Protein AF-A0A955P7H7-F1 (afdb_monomer)

Structure (mmCIF, N/CA/C/O backbone):
data_AF-A0A955P7H7-F1
#
_entry.id   AF-A0A955P7H7-F1
#
loop_
_atom_site.group_PDB
_atom_site.id
_atom_site.type_symbol
_atom_site.label_atom_id
_atom_site.label_alt_id
_atom_site.label_comp_id
_atom_site.label_asym_id
_atom_site.label_entity_id
_atom_site.label_seq_id
_atom_site.pdbx_PDB_ins_code
_atom_site.Cartn_x
_atom_site.Cartn_y
_atom_site.Cartn_z
_atom_site.occupancy
_atom_site.B_iso_or_equiv
_atom_site.auth_seq_id
_atom_site.auth_comp_id
_atom_site.auth_asym_id
_atom_site.auth_atom_id
_atom_site.pdbx_PDB_model_num
ATOM 1 N N . MET A 1 1 ? 0.151 53.278 -63.347 1.00 41.44 1 MET A N 1
ATOM 2 C CA . MET A 1 1 ? 0.622 53.686 -62.009 1.00 41.44 1 MET A CA 1
ATOM 3 C C . MET A 1 1 ? 0.522 52.463 -61.115 1.00 41.44 1 MET A C 1
ATOM 5 O O . MET A 1 1 ? -0.540 51.864 -61.045 1.00 41.44 1 MET A O 1
ATOM 9 N N . VAL A 1 2 ? 1.672 52.019 -60.614 1.00 43.31 2 VAL A N 1
ATOM 10 C CA . VAL A 1 2 ? 1.883 50.823 -59.779 1.00 43.31 2 VAL A CA 1
ATOM 11 C C . VAL A 1 2 ? 1.225 51.007 -58.407 1.00 43.31 2 VAL A C 1
ATOM 13 O O . VAL A 1 2 ? 1.081 52.153 -58.003 1.00 43.31 2 VAL A O 1
ATOM 16 N N . ILE A 1 3 ? 0.850 49.897 -57.753 1.00 36.62 3 ILE A N 1
ATOM 17 C CA . ILE A 1 3 ? 0.869 49.525 -56.308 1.00 36.62 3 ILE A CA 1
ATOM 18 C C . ILE A 1 3 ? -0.209 48.416 -56.199 1.00 36.62 3 ILE A C 1
ATOM 20 O O . ILE A 1 3 ? -1.346 48.654 -56.573 1.00 36.62 3 ILE A O 1
ATOM 24 N N . GLY A 1 4 ? 0.001 47.159 -55.812 1.00 41.66 4 GLY A N 1
ATOM 25 C CA . GLY A 1 4 ? 0.978 46.533 -54.930 1.00 41.66 4 GLY A CA 1
ATOM 26 C C . GLY A 1 4 ? 0.179 45.671 -53.942 1.00 41.66 4 GLY A C 1
ATOM 27 O O . GLY A 1 4 ? -0.324 46.194 -52.955 1.00 41.66 4 GLY A O 1
ATOM 28 N N . SER A 1 5 ? 0.018 44.369 -54.203 1.00 43.88 5 SER A N 1
ATOM 29 C CA . SER A 1 5 ? -0.556 43.426 -53.231 1.00 43.88 5 SER A CA 1
ATOM 30 C C . SER A 1 5 ? 0.435 42.299 -52.975 1.00 43.88 5 SER A C 1
ATOM 32 O O . SER A 1 5 ? 0.747 41.501 -53.857 1.00 43.88 5 SER A O 1
ATOM 34 N N . LEU A 1 6 ? 0.963 42.299 -51.752 1.00 43.84 6 LEU A N 1
ATOM 35 C CA . LEU A 1 6 ? 1.843 41.287 -51.183 1.00 43.84 6 LEU A CA 1
ATOM 36 C C . LEU A 1 6 ? 1.108 39.937 -51.133 1.00 43.84 6 LEU A C 1
ATOM 38 O O . LEU A 1 6 ? 0.168 39.769 -50.359 1.00 43.84 6 LEU A O 1
ATOM 42 N N . ALA A 1 7 ? 1.562 38.961 -51.914 1.00 41.00 7 ALA A N 1
ATOM 43 C CA . ALA A 1 7 ? 1.211 37.563 -51.701 1.00 41.00 7 ALA A CA 1
ATOM 44 C C . ALA A 1 7 ? 2.199 36.965 -50.687 1.00 41.00 7 ALA A C 1
ATOM 46 O O . ALA A 1 7 ? 3.335 36.635 -51.029 1.00 41.00 7 ALA A O 1
ATOM 47 N N . ILE A 1 8 ? 1.780 36.844 -49.426 1.00 44.44 8 ILE A N 1
ATOM 48 C CA . ILE A 1 8 ? 2.510 36.074 -48.413 1.00 44.44 8 ILE A CA 1
ATOM 49 C C . ILE A 1 8 ? 2.293 34.590 -48.730 1.00 44.44 8 ILE A C 1
ATOM 51 O O . ILE A 1 8 ? 1.205 34.046 -48.545 1.00 44.44 8 ILE A O 1
ATOM 55 N N . ARG A 1 9 ? 3.333 33.937 -49.252 1.00 39.28 9 ARG A N 1
ATOM 56 C CA . ARG A 1 9 ? 3.387 32.483 -49.444 1.00 39.28 9 ARG A CA 1
ATOM 57 C C . ARG A 1 9 ? 3.561 31.811 -48.079 1.00 39.28 9 ARG A C 1
ATOM 59 O O . ARG A 1 9 ? 4.635 31.888 -47.492 1.00 39.28 9 ARG A O 1
ATOM 66 N N . TRP A 1 10 ? 2.528 31.128 -47.595 1.00 38.22 10 TRP A N 1
ATOM 67 C CA . TRP A 1 10 ? 2.652 30.188 -46.480 1.00 38.22 10 TRP A CA 1
ATOM 68 C C . TRP A 1 10 ? 3.228 28.866 -47.001 1.00 38.22 10 TRP A C 1
ATOM 70 O O . TRP A 1 10 ? 2.708 28.287 -47.953 1.00 38.22 10 TRP A O 1
ATOM 80 N N . SER A 1 11 ? 4.335 28.417 -46.407 1.00 46.19 11 SER A N 1
ATOM 81 C CA . SER A 1 11 ? 4.955 27.117 -46.688 1.00 46.19 11 SER A CA 1
ATOM 82 C C . SER A 1 11 ? 4.268 26.033 -45.843 1.00 46.19 11 SER A C 1
ATOM 84 O O . SER A 1 11 ? 4.245 26.185 -44.621 1.00 46.19 11 SER A O 1
ATOM 86 N N . PRO A 1 12 ? 3.712 24.951 -46.422 1.00 47.62 12 PRO A N 1
ATOM 87 C CA . PRO A 1 12 ? 3.010 23.929 -45.658 1.00 47.62 12 PRO A CA 1
ATOM 88 C C . PRO A 1 12 ? 3.924 22.725 -45.417 1.00 47.62 12 PRO A C 1
ATOM 90 O O . PRO A 1 12 ? 3.695 21.665 -45.979 1.00 47.62 12 PRO A O 1
ATOM 93 N N . TRP A 1 13 ? 4.974 22.870 -44.607 1.00 38.91 13 TRP A N 1
ATOM 94 C CA . TRP A 1 13 ? 5.800 21.720 -44.218 1.00 38.91 13 TRP A CA 1
ATOM 95 C C . TRP A 1 13 ? 6.272 21.851 -42.770 1.00 38.91 13 TRP A C 1
ATOM 97 O O . TRP A 1 13 ? 7.430 22.148 -42.497 1.00 38.91 13 TRP A O 1
ATOM 107 N N . ILE A 1 14 ? 5.354 21.628 -41.828 1.00 49.16 14 ILE A N 1
ATOM 108 C CA . ILE A 1 14 ? 5.724 21.177 -40.484 1.00 49.16 14 ILE A CA 1
ATOM 109 C C . ILE A 1 14 ? 5.609 19.657 -40.525 1.00 49.16 14 ILE A C 1
ATOM 111 O O . ILE A 1 14 ? 4.524 19.094 -40.386 1.00 49.16 14 ILE A O 1
ATOM 115 N N . SER A 1 15 ? 6.729 18.991 -40.789 1.00 46.69 15 SER A N 1
ATOM 116 C CA . SER A 1 15 ? 6.826 17.544 -40.642 1.00 46.69 15 SER A CA 1
ATOM 117 C C . SER A 1 15 ? 6.737 17.210 -39.155 1.00 46.69 15 SER A C 1
ATOM 119 O O . SER A 1 15 ? 7.687 17.433 -38.407 1.00 46.69 15 SER A O 1
ATOM 121 N N . PHE A 1 16 ? 5.593 16.687 -38.714 1.00 46.59 16 PHE A N 1
ATOM 122 C CA . PHE A 1 16 ? 5.493 16.003 -37.429 1.00 46.59 16 PHE A CA 1
ATOM 123 C C . 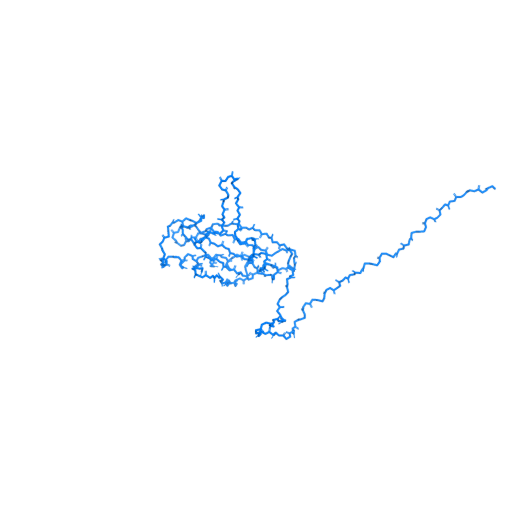PHE A 1 16 ? 6.310 14.714 -37.526 1.00 46.59 16 PHE A C 1
ATOM 125 O O . PHE A 1 16 ? 5.886 13.739 -38.147 1.00 46.59 16 PHE A O 1
ATOM 132 N N . LEU A 1 17 ? 7.504 14.712 -36.933 1.00 45.22 17 LEU A N 1
ATOM 133 C CA . LEU A 1 17 ? 8.241 13.480 -36.696 1.00 45.22 17 LEU A CA 1
ATOM 134 C C . LEU A 1 17 ? 7.513 12.739 -35.564 1.00 45.22 17 LEU A C 1
ATOM 136 O O . LEU A 1 17 ? 7.753 12.985 -34.383 1.00 45.22 17 LEU A O 1
ATOM 140 N N . LEU A 1 18 ? 6.561 11.876 -35.920 1.00 44.75 18 LEU A N 1
ATOM 141 C CA . LEU A 1 18 ? 6.019 10.887 -34.994 1.00 44.75 18 LEU A CA 1
ATOM 142 C C . LEU A 1 18 ? 7.161 9.930 -34.656 1.00 44.75 18 LEU A C 1
ATOM 144 O O . LEU A 1 18 ? 7.502 9.046 -35.440 1.00 44.75 18 LEU A O 1
ATOM 148 N N . LEU A 1 19 ? 7.784 10.148 -33.499 1.00 43.53 19 LEU A N 1
ATOM 149 C CA . LEU A 1 19 ? 8.695 9.187 -32.903 1.00 43.53 19 LEU A CA 1
ATOM 150 C C . LEU A 1 19 ? 7.845 7.974 -32.504 1.00 43.53 19 LEU A C 1
ATOM 152 O O . LEU A 1 19 ? 7.261 7.933 -31.422 1.00 43.53 19 LEU A O 1
ATOM 156 N N . ILE A 1 20 ? 7.697 7.019 -33.422 1.00 51.84 20 ILE A N 1
ATOM 157 C CA . ILE A 1 20 ? 7.087 5.727 -33.125 1.00 51.84 20 ILE A CA 1
ATOM 158 C C . ILE A 1 20 ? 8.086 5.010 -32.222 1.00 51.84 20 ILE A C 1
ATOM 160 O O . ILE A 1 20 ? 9.038 4.391 -32.696 1.00 51.84 20 ILE A O 1
ATOM 164 N N . LEU A 1 21 ? 7.914 5.155 -30.908 1.00 45.44 21 LEU A N 1
ATOM 165 C CA . LEU A 1 21 ? 8.597 4.288 -29.961 1.00 45.44 21 LEU A CA 1
ATOM 166 C C . LEU A 1 21 ? 8.108 2.861 -30.244 1.00 45.44 21 LEU A C 1
ATOM 168 O O . LEU A 1 21 ? 6.892 2.644 -30.271 1.00 45.44 21 LEU A O 1
ATOM 172 N N . PRO A 1 22 ? 9.009 1.902 -30.515 1.00 45.28 22 PRO A N 1
ATOM 173 C CA . PRO A 1 22 ? 8.601 0.531 -30.752 1.00 45.28 22 PRO A CA 1
ATOM 174 C C . PRO A 1 22 ? 7.871 0.025 -29.508 1.00 45.28 22 PRO A C 1
ATOM 176 O O . PRO A 1 22 ? 8.402 0.082 -28.398 1.00 45.28 22 PRO A O 1
ATOM 179 N N . LEU A 1 23 ? 6.635 -0.441 -29.694 1.00 49.06 23 LEU A N 1
ATOM 180 C CA . LEU A 1 23 ? 5.932 -1.180 -28.654 1.00 49.06 23 LEU A CA 1
ATOM 181 C C . LEU A 1 23 ? 6.774 -2.421 -28.318 1.00 49.06 23 LEU A C 1
ATOM 183 O O . LEU A 1 23 ? 7.278 -3.056 -29.250 1.00 49.06 23 LEU A O 1
ATOM 187 N N . PRO A 1 24 ? 6.950 -2.774 -27.032 1.00 51.91 24 PRO A N 1
ATOM 188 C CA . PRO A 1 24 ? 7.680 -3.978 -26.665 1.00 51.91 24 PRO A CA 1
ATOM 189 C C . PRO A 1 24 ? 7.023 -5.177 -27.353 1.00 51.91 24 PRO A C 1
ATOM 191 O O . PRO A 1 24 ? 5.838 -5.461 -27.169 1.00 51.91 24 PRO A O 1
ATOM 194 N N . THR A 1 25 ? 7.784 -5.839 -28.220 1.00 52.81 25 THR A N 1
ATOM 195 C CA . THR A 1 25 ? 7.326 -6.997 -28.975 1.00 52.81 25 THR A CA 1
ATOM 196 C C . THR A 1 25 ? 7.157 -8.176 -28.024 1.00 52.81 25 THR A C 1
ATOM 198 O O . THR A 1 25 ? 8.081 -8.576 -27.314 1.00 52.81 25 THR A O 1
ATOM 201 N N . VAL A 1 26 ? 5.959 -8.762 -28.019 1.00 50.91 26 VAL A N 1
ATOM 202 C CA . VAL A 1 26 ? 5.718 -10.066 -27.394 1.00 50.91 26 VAL A CA 1
ATOM 203 C C . VAL A 1 26 ? 6.692 -11.066 -28.029 1.00 50.91 26 VAL A C 1
ATOM 205 O O . VAL A 1 26 ? 6.626 -11.299 -29.233 1.00 50.91 26 VAL A O 1
ATOM 208 N N . GLY A 1 27 ? 7.621 -11.611 -27.236 1.00 59.41 27 GLY A N 1
ATOM 209 C CA . GLY A 1 27 ? 8.622 -12.585 -27.700 1.00 59.41 27 GLY A CA 1
ATOM 210 C C . GLY A 1 27 ? 10.093 -12.181 -27.544 1.00 59.41 27 GLY A C 1
ATOM 211 O O . GLY A 1 27 ? 10.957 -12.908 -28.027 1.00 59.41 27 GLY A O 1
ATOM 212 N N . GLN A 1 28 ? 10.409 -11.064 -26.883 1.00 66.12 28 GLN A N 1
ATOM 213 C CA . GLN A 1 28 ? 11.796 -10.751 -26.524 1.00 66.12 28 GLN A CA 1
ATOM 214 C C . GLN A 1 28 ? 12.340 -11.777 -25.507 1.00 66.12 28 GLN A C 1
ATOM 216 O O . GLN A 1 28 ? 11.650 -12.128 -24.547 1.00 66.12 28 GLN A O 1
ATOM 221 N N . GLU A 1 29 ? 13.562 -12.276 -25.728 1.00 87.44 29 GLU A N 1
ATOM 222 C CA . GLU A 1 29 ? 14.236 -13.194 -24.800 1.00 87.44 29 GLU A CA 1
ATOM 223 C C . GLU A 1 29 ? 14.336 -12.549 -23.410 1.00 87.44 29 GLU A C 1
ATOM 225 O O . GLU A 1 29 ? 14.788 -11.411 -23.276 1.00 87.44 29 GLU A O 1
ATOM 230 N N . ARG A 1 30 ? 13.879 -13.271 -22.379 1.00 92.25 30 ARG A N 1
ATOM 231 C CA . ARG A 1 30 ? 13.952 -12.818 -20.987 1.00 92.25 30 ARG A CA 1
ATOM 232 C C . ARG A 1 30 ? 15.273 -13.264 -20.389 1.00 92.25 30 ARG A C 1
ATOM 234 O O . ARG A 1 30 ? 15.487 -14.460 -20.199 1.00 92.25 30 ARG A O 1
ATOM 241 N N . ILE A 1 31 ? 16.129 -12.307 -20.058 1.00 92.06 31 ILE A N 1
ATOM 242 C CA . ILE A 1 31 ? 17.418 -12.578 -19.424 1.00 92.06 31 ILE A CA 1
ATOM 243 C C . ILE A 1 31 ? 17.294 -12.255 -17.939 1.00 92.06 31 ILE A C 1
ATOM 245 O O . ILE A 1 31 ? 16.954 -11.132 -17.589 1.00 92.06 31 ILE A O 1
ATOM 249 N N . SER A 1 32 ? 17.571 -13.236 -17.076 1.00 93.25 32 SER A N 1
ATOM 250 C CA . SER A 1 32 ? 17.616 -13.071 -15.618 1.00 93.25 32 SER A CA 1
ATOM 251 C C . SER A 1 32 ? 18.882 -13.701 -15.062 1.00 93.25 32 SER A C 1
ATOM 253 O O . SER A 1 32 ? 18.887 -14.868 -14.662 1.00 93.25 32 SER A O 1
ATOM 255 N N . ARG A 1 33 ? 19.974 -12.941 -15.041 1.00 93.50 33 ARG A N 1
ATOM 256 C CA . ARG A 1 33 ? 21.232 -13.352 -14.407 1.00 93.50 33 ARG A CA 1
ATOM 257 C C . ARG A 1 33 ? 21.881 -12.158 -13.705 1.00 93.50 33 ARG A C 1
ATOM 259 O O . ARG A 1 33 ? 21.508 -11.021 -13.989 1.00 93.50 33 ARG A O 1
ATOM 266 N N . PRO A 1 34 ? 22.818 -12.377 -12.765 1.00 94.75 34 PRO A N 1
ATOM 267 C CA . PRO A 1 34 ? 23.436 -11.279 -12.032 1.00 94.75 34 PRO A CA 1
ATOM 268 C C . PRO A 1 34 ? 23.943 -10.177 -12.969 1.00 94.75 34 PRO A C 1
ATOM 270 O O . PRO A 1 34 ? 24.740 -10.446 -13.862 1.00 94.75 34 PRO A O 1
ATOM 273 N N . LEU A 1 35 ? 23.468 -8.949 -12.728 1.00 91.25 35 LEU A N 1
ATOM 274 C CA . LEU A 1 35 ? 23.787 -7.726 -13.479 1.00 91.25 35 LEU A CA 1
ATOM 275 C C . LEU A 1 35 ? 23.260 -7.655 -14.924 1.00 91.25 35 LEU A C 1
ATOM 277 O O . LEU A 1 35 ? 23.593 -6.711 -15.636 1.00 91.25 35 LEU A O 1
ATOM 281 N N . GLU A 1 36 ? 22.407 -8.584 -15.352 1.00 91.31 36 GLU A N 1
ATOM 282 C CA . GLU A 1 36 ? 21.822 -8.566 -16.691 1.00 91.31 36 GLU A CA 1
ATOM 283 C C . GLU A 1 36 ? 20.346 -8.963 -16.645 1.00 91.31 36 GLU A C 1
ATOM 285 O O . GLU A 1 36 ? 19.993 -10.124 -16.417 1.00 91.31 36 GLU A O 1
ATOM 290 N N . TYR A 1 37 ? 19.492 -7.964 -16.875 1.00 88.00 37 TYR A N 1
ATOM 291 C CA . TYR A 1 37 ? 18.041 -8.097 -16.870 1.00 88.00 37 TYR A CA 1
ATOM 292 C C . TYR A 1 37 ? 17.456 -7.417 -18.106 1.00 88.00 37 TYR A C 1
ATOM 294 O O . TYR A 1 37 ? 17.623 -6.212 -18.295 1.00 88.00 37 TYR A O 1
ATOM 302 N N . SER A 1 38 ? 16.787 -8.182 -18.966 1.00 90.00 38 SER A N 1
ATOM 303 C CA . SER A 1 38 ? 16.180 -7.669 -20.201 1.00 90.00 38 SER A CA 1
ATOM 304 C C . SER A 1 38 ? 14.980 -8.517 -20.634 1.00 90.00 38 SER A C 1
ATOM 306 O O . SER A 1 38 ? 14.779 -9.624 -20.133 1.00 90.00 38 SER A O 1
ATOM 308 N N . GLY A 1 39 ? 14.143 -7.975 -21.526 1.00 87.25 39 GLY A N 1
ATOM 309 C CA . GLY A 1 39 ? 12.929 -8.651 -22.010 1.00 87.25 39 GLY A CA 1
ATOM 310 C C . GLY A 1 39 ? 11.735 -8.611 -21.043 1.00 87.25 39 GLY A C 1
ATOM 311 O O . GLY A 1 39 ? 10.758 -9.336 -21.238 1.00 87.25 39 GLY A O 1
ATOM 312 N N . TYR A 1 40 ? 11.806 -7.777 -20.000 1.00 87.00 40 TYR A N 1
ATOM 313 C CA . TYR A 1 40 ? 10.714 -7.520 -19.054 1.00 87.00 40 TYR A CA 1
ATOM 314 C C . TYR A 1 40 ? 9.873 -6.301 -19.455 1.00 87.00 40 TYR A C 1
ATOM 316 O O . TYR A 1 40 ? 10.135 -5.655 -20.471 1.00 87.00 40 TYR A O 1
ATOM 324 N N . SER A 1 41 ? 8.834 -6.010 -18.668 1.00 85.94 41 SER A N 1
ATOM 325 C CA . SER A 1 41 ? 7.965 -4.850 -18.861 1.00 85.94 41 SER A CA 1
ATOM 326 C C . SER A 1 41 ? 8.758 -3.538 -18.874 1.00 85.94 41 SER A C 1
ATOM 328 O O . SER A 1 41 ? 9.788 -3.402 -18.218 1.00 85.94 41 SER A O 1
ATOM 330 N N . ALA A 1 42 ? 8.258 -2.569 -19.640 1.00 89.75 42 ALA A N 1
ATOM 331 C CA . ALA A 1 42 ? 8.780 -1.208 -19.692 1.00 89.75 42 ALA A CA 1
ATOM 332 C C . ALA A 1 42 ? 7.860 -0.259 -18.902 1.00 89.75 42 ALA A C 1
ATOM 334 O O . ALA A 1 42 ? 6.662 -0.542 -18.795 1.00 89.75 42 ALA A O 1
ATOM 335 N N . PRO A 1 43 ? 8.377 0.871 -18.389 1.00 94.56 43 PRO A N 1
ATOM 336 C CA . PRO A 1 43 ? 7.539 1.882 -17.765 1.00 94.56 43 PRO A CA 1
ATOM 337 C C . PRO A 1 43 ? 6.722 2.611 -18.844 1.00 94.56 43 PRO A C 1
ATOM 339 O O . PRO A 1 43 ? 7.278 3.300 -19.701 1.00 94.56 43 PRO A O 1
ATOM 342 N N . VAL A 1 44 ? 5.402 2.431 -18.831 1.00 96.06 44 VAL A N 1
ATOM 343 C CA . VAL A 1 44 ? 4.465 2.953 -19.845 1.00 96.06 44 VAL A CA 1
ATOM 344 C C . VAL A 1 44 ? 3.387 3.879 -19.276 1.00 96.06 44 VAL A C 1
ATOM 346 O O . VAL A 1 44 ? 2.672 4.504 -20.057 1.00 96.06 44 VAL A O 1
ATOM 349 N N . TYR A 1 45 ? 3.290 3.999 -17.950 1.00 96.75 45 TYR A N 1
ATOM 350 C CA . TYR A 1 45 ? 2.442 4.970 -17.249 1.00 96.75 45 TYR A CA 1
ATOM 351 C C . TYR A 1 45 ? 3.299 6.132 -16.738 1.00 96.75 45 TYR A C 1
ATOM 353 O O . TYR A 1 45 ? 4.461 5.932 -16.373 1.00 96.75 45 TYR A O 1
ATOM 361 N N . ARG A 1 46 ? 2.758 7.355 -16.760 1.00 96.62 46 ARG A N 1
ATOM 362 C CA . ARG A 1 46 ? 3.531 8.590 -16.496 1.00 96.62 46 ARG A CA 1
ATOM 363 C C . ARG A 1 46 ? 3.149 9.303 -15.211 1.00 96.62 46 ARG A C 1
ATOM 365 O O . ARG A 1 46 ? 3.935 10.106 -14.712 1.00 96.62 46 ARG A O 1
ATOM 372 N N . SER A 1 47 ? 1.968 9.016 -14.692 1.00 96.12 47 SER A N 1
ATOM 373 C CA . SER A 1 47 ? 1.453 9.592 -13.460 1.00 96.12 47 SER A CA 1
ATOM 374 C C . SER A 1 47 ? 0.683 8.533 -12.678 1.00 96.12 47 SER A C 1
ATOM 376 O O . SER A 1 47 ? 0.573 7.377 -13.096 1.00 96.12 47 SER A O 1
ATOM 378 N N . LEU A 1 48 ? 0.206 8.918 -11.500 1.00 96.69 48 LEU A N 1
ATOM 379 C CA . LEU A 1 48 ? -0.619 8.077 -10.652 1.00 96.69 48 LEU A CA 1
ATOM 380 C C . LEU A 1 48 ? -1.679 8.926 -9.960 1.00 96.69 48 LEU A C 1
ATOM 382 O O . LEU A 1 48 ? -1.462 10.116 -9.712 1.00 96.69 48 LEU A O 1
ATOM 386 N N . SER A 1 49 ? -2.785 8.293 -9.588 1.00 96.25 49 SER A N 1
ATOM 387 C CA . SER A 1 49 ? -3.727 8.846 -8.618 1.00 96.25 49 SER A CA 1
ATOM 388 C C . SER A 1 49 ? -3.678 8.081 -7.308 1.00 96.25 49 SER A C 1
ATOM 390 O O . SER A 1 49 ? -3.341 6.899 -7.268 1.00 96.25 49 SER A O 1
ATOM 392 N N . 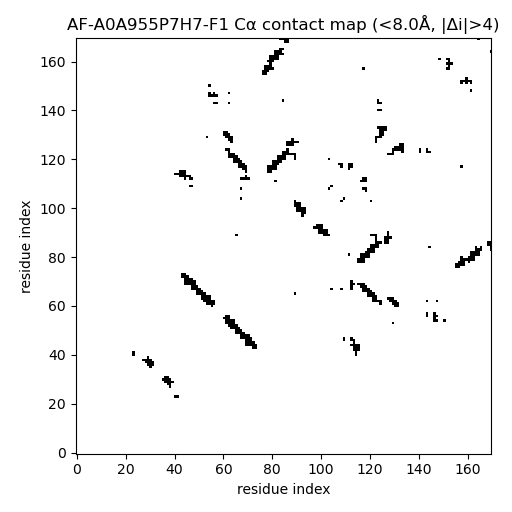THR A 1 50 ? -4.039 8.771 -6.228 1.00 96.19 50 THR A N 1
ATOM 393 C CA . THR A 1 50 ? -4.067 8.215 -4.873 1.00 96.19 50 THR A CA 1
ATOM 394 C C . THR A 1 50 ? -5.499 8.176 -4.362 1.00 96.19 50 THR A C 1
ATOM 396 O O . THR A 1 50 ? -6.249 9.146 -4.499 1.00 96.19 50 THR A O 1
ATOM 399 N N . ARG A 1 51 ? -5.874 7.065 -3.732 1.00 96.50 51 ARG A N 1
ATOM 400 C CA . ARG A 1 51 ? -7.151 6.877 -3.040 1.00 96.50 51 ARG A CA 1
ATOM 401 C C . ARG A 1 51 ? -6.885 6.307 -1.655 1.00 96.50 51 ARG A C 1
ATOM 403 O O . ARG A 1 51 ? -6.041 5.432 -1.514 1.00 96.50 51 ARG A O 1
ATOM 410 N N . SER A 1 52 ? -7.625 6.766 -0.653 1.00 96.50 52 SER A N 1
ATOM 411 C CA . SER A 1 52 ? -7.494 6.270 0.720 1.00 96.50 52 SER A CA 1
ATOM 412 C C . SER A 1 52 ? -8.801 5.652 1.194 1.00 96.50 52 SER A C 1
ATOM 414 O O . SER A 1 52 ? -9.884 6.180 0.930 1.00 96.50 52 SER A O 1
ATOM 416 N N . TYR A 1 53 ? -8.693 4.550 1.926 1.00 97.94 53 TYR A N 1
ATOM 417 C CA . TYR A 1 53 ? -9.811 3.750 2.400 1.00 97.94 53 TYR A CA 1
ATOM 418 C C . TYR A 1 53 ? -9.637 3.371 3.870 1.00 97.94 53 TYR A C 1
ATOM 420 O O . TYR A 1 53 ? -8.524 3.271 4.386 1.00 97.94 53 TYR A O 1
ATOM 428 N N . TYR A 1 54 ? -10.768 3.106 4.522 1.00 98.44 54 TYR A N 1
ATOM 429 C CA . TYR A 1 54 ? -10.816 2.328 5.753 1.00 98.44 54 TYR A CA 1
ATOM 430 C C . TYR A 1 54 ? -11.471 0.988 5.448 1.00 98.44 54 TYR A C 1
ATOM 432 O O . TYR A 1 54 ? -12.676 0.930 5.195 1.00 98.44 54 TYR A O 1
ATOM 440 N N . VAL A 1 55 ? -10.677 -0.077 5.472 1.00 98.50 55 VAL A N 1
ATOM 441 C CA . VAL A 1 55 ? -11.148 -1.433 5.206 1.00 98.50 55 VAL A CA 1
ATOM 442 C C . VAL A 1 55 ? -11.679 -2.041 6.503 1.00 98.50 55 VAL A C 1
ATOM 444 O O . VAL A 1 55 ? -10.926 -2.123 7.478 1.00 98.50 55 VAL A O 1
ATOM 447 N N . PRO A 1 56 ? -12.958 -2.454 6.556 1.00 97.88 56 PRO A N 1
ATOM 448 C CA . PRO A 1 56 ? -13.499 -3.111 7.734 1.00 97.88 56 PRO A CA 1
ATOM 449 C C . PRO A 1 56 ? -12.907 -4.515 7.882 1.00 97.88 56 PRO A C 1
ATOM 451 O O . PRO A 1 56 ? -12.828 -5.284 6.924 1.00 97.88 56 PRO A O 1
ATOM 454 N N . THR A 1 57 ? -12.527 -4.870 9.101 1.00 97.44 57 THR A N 1
ATOM 455 C CA . THR A 1 57 ? -12.096 -6.219 9.457 1.00 97.44 57 THR A CA 1
ATOM 456 C C . THR A 1 57 ? -13.273 -7.047 9.958 1.00 97.44 57 THR A C 1
ATOM 458 O O . THR A 1 57 ? -14.313 -6.529 10.369 1.00 97.44 57 THR A O 1
ATOM 461 N N . SER A 1 58 ? -13.095 -8.367 9.979 1.00 95.88 58 SER A N 1
ATOM 462 C CA . SER A 1 58 ? -14.109 -9.317 10.456 1.00 95.88 58 SER A CA 1
ATOM 463 C C . SER A 1 58 ? -14.555 -9.135 11.916 1.00 95.88 58 SER A C 1
ATOM 465 O O . SER A 1 58 ? -15.589 -9.673 12.297 1.00 95.88 58 SER A O 1
ATOM 467 N N . ASP A 1 59 ? -13.802 -8.397 12.737 1.00 95.94 59 ASP A N 1
ATOM 468 C CA . ASP A 1 59 ? -14.142 -8.052 14.126 1.00 95.94 59 ASP A CA 1
ATOM 469 C C . ASP A 1 59 ? -14.586 -6.587 14.309 1.00 95.94 59 ASP A C 1
ATOM 471 O O . ASP A 1 59 ? -14.727 -6.130 15.440 1.00 95.94 59 ASP A O 1
ATOM 475 N N . GLY A 1 60 ? -14.847 -5.862 13.215 1.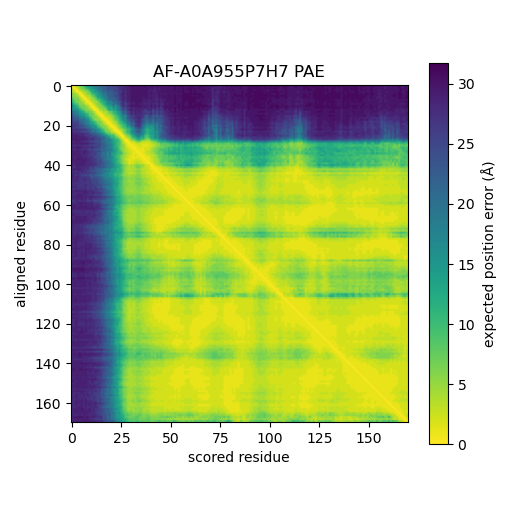00 96.19 60 GLY A N 1
ATOM 476 C CA . GLY A 1 60 ? -15.433 -4.515 13.237 1.00 96.19 60 GLY A CA 1
ATOM 477 C C . GLY A 1 60 ? -14.432 -3.361 13.322 1.00 96.19 60 GLY A C 1
ATOM 478 O O . GLY A 1 60 ? -14.840 -2.204 13.427 1.00 96.19 60 GLY A O 1
ATOM 479 N N . GLU A 1 61 ? -13.140 -3.656 13.252 1.00 97.81 61 GLU A N 1
ATOM 480 C CA . GLU A 1 61 ? -12.068 -2.663 13.279 1.00 97.81 61 GLU A CA 1
ATOM 481 C C . GLU A 1 61 ? -11.764 -2.174 11.860 1.00 97.81 61 GLU A C 1
ATOM 483 O O . GLU A 1 61 ? -12.307 -2.681 10.876 1.00 97.81 61 GLU A O 1
ATOM 488 N N . LYS A 1 62 ? -10.975 -1.109 11.733 1.00 98.44 62 LYS A N 1
ATOM 489 C CA . LYS A 1 62 ? -10.759 -0.406 10.468 1.00 98.44 62 LYS A CA 1
ATOM 490 C C . LYS A 1 62 ? -9.276 -0.288 10.179 1.00 98.44 62 LYS A C 1
ATOM 492 O O . LYS A 1 62 ? -8.545 0.356 10.930 1.00 98.44 62 LYS A O 1
ATOM 497 N N . ILE A 1 63 ? -8.866 -0.861 9.056 1.00 98.56 63 ILE A N 1
ATOM 498 C CA . ILE A 1 63 ? -7.500 -0.766 8.554 1.00 98.56 63 ILE A CA 1
ATOM 499 C C . ILE A 1 63 ? -7.400 0.395 7.572 1.00 98.56 63 ILE A C 1
ATOM 501 O O . ILE A 1 63 ? -8.134 0.443 6.584 1.00 98.56 63 ILE A O 1
ATOM 505 N N . ALA A 1 64 ? -6.513 1.344 7.856 1.00 98.38 64 ALA A N 1
ATOM 506 C CA . ALA A 1 64 ? -6.210 2.445 6.961 1.00 98.38 64 ALA A CA 1
ATOM 507 C C . ALA A 1 64 ? -5.349 1.946 5.795 1.00 98.38 64 ALA A C 1
ATOM 509 O O . ALA A 1 64 ? -4.294 1.350 6.010 1.00 98.38 64 ALA A O 1
ATOM 510 N N . LEU A 1 65 ? -5.796 2.216 4.572 1.00 98.25 65 LEU A N 1
ATOM 511 C CA . LEU A 1 65 ? -5.179 1.760 3.330 1.00 98.25 65 LEU A CA 1
ATOM 512 C C . LEU A 1 65 ? -5.064 2.934 2.354 1.00 98.25 65 LEU A C 1
ATOM 514 O O . LEU A 1 65 ? -6.065 3.592 2.077 1.00 98.25 65 LEU A O 1
ATOM 518 N N . ASP A 1 66 ? -3.880 3.149 1.787 1.00 97.56 66 ASP A N 1
ATOM 519 C CA . ASP A 1 66 ? -3.703 3.959 0.580 1.00 97.56 66 ASP A CA 1
ATOM 520 C C . ASP A 1 66 ? -3.527 3.052 -0.637 1.00 97.56 66 ASP A C 1
ATOM 522 O O . ASP A 1 66 ? -2.840 2.034 -0.568 1.00 97.56 66 ASP A O 1
ATOM 526 N N . VAL A 1 67 ? -4.128 3.445 -1.756 1.00 98.19 67 VAL A N 1
ATOM 527 C CA . VAL A 1 67 ? -4.031 2.786 -3.059 1.00 98.19 67 VAL A CA 1
ATOM 528 C C . VAL A 1 67 ? -3.565 3.803 -4.094 1.00 98.19 67 VAL A C 1
ATOM 530 O O . VAL A 1 67 ? -4.151 4.879 -4.221 1.00 98.19 67 VAL A O 1
ATOM 533 N N . TYR A 1 68 ? -2.543 3.437 -4.857 1.00 98.12 68 TYR A N 1
ATOM 534 C CA . TYR A 1 68 ? -1.986 4.204 -5.964 1.00 98.12 68 TYR A CA 1
ATOM 535 C C . TYR A 1 68 ? -2.279 3.471 -7.265 1.00 98.12 68 TYR A C 1
ATOM 537 O O . TYR A 1 68 ? -1.913 2.303 -7.414 1.00 98.12 68 TYR A O 1
ATOM 545 N N . LEU A 1 69 ? -2.937 4.150 -8.199 1.00 98.06 69 LEU A N 1
ATOM 546 C CA . LEU A 1 69 ? -3.336 3.575 -9.479 1.00 98.06 69 LEU A CA 1
ATOM 547 C C . LEU A 1 69 ? -2.524 4.196 -10.622 1.00 98.06 69 LEU A C 1
ATOM 549 O O . LEU A 1 69 ? -2.348 5.416 -10.621 1.00 98.06 69 LEU A O 1
ATOM 553 N N . PRO A 1 70 ? -2.049 3.393 -11.594 1.00 97.88 70 PRO A N 1
ATOM 554 C CA . PRO A 1 70 ? -1.378 3.908 -12.783 1.00 97.88 70 PRO A CA 1
ATOM 555 C C . PRO A 1 70 ? -2.273 4.840 -13.610 1.00 97.88 70 PRO A C 1
ATOM 557 O O . PRO A 1 70 ? -3.424 4.511 -13.897 1.00 97.88 70 PRO A O 1
ATOM 560 N N . GLU A 1 71 ? -1.724 5.969 -14.059 1.00 96.50 71 GLU A N 1
ATOM 561 C CA . GLU A 1 71 ? -2.389 6.926 -14.949 1.00 96.50 71 GLU A CA 1
ATOM 562 C C . GLU A 1 71 ? -1.504 7.315 -16.147 1.00 96.50 71 GLU A C 1
ATOM 564 O O . GLU A 1 71 ? -0.304 7.032 -16.206 1.00 96.50 71 GLU A O 1
ATOM 569 N N . GLU A 1 72 ? -2.120 7.939 -17.158 1.00 96.19 72 GLU A N 1
ATOM 570 C CA . GLU A 1 72 ? -1.439 8.388 -18.384 1.00 96.19 72 GLU A CA 1
ATOM 571 C C . GLU A 1 72 ? -0.649 7.278 -19.113 1.00 96.19 72 GLU A C 1
ATOM 573 O O . GLU A 1 72 ? 0.499 7.466 -19.522 1.00 96.19 72 GLU A O 1
ATOM 578 N N . GLY A 1 73 ? -1.284 6.119 -19.305 1.00 94.69 73 GLY A N 1
ATOM 579 C CA . GLY A 1 73 ? -0.728 4.980 -20.042 1.00 94.69 73 GLY A CA 1
ATOM 580 C C . GLY A 1 73 ? -1.793 4.202 -20.826 1.00 94.69 73 GLY A C 1
ATOM 581 O O . GLY A 1 73 ? -2.852 4.756 -21.151 1.00 94.69 73 GLY A O 1
ATOM 582 N N . PRO A 1 74 ? -1.526 2.931 -21.180 1.00 94.19 74 PRO A N 1
ATOM 583 C CA . PRO A 1 74 ? -2.524 2.043 -21.769 1.00 94.19 74 PRO A CA 1
ATOM 584 C C . PRO A 1 74 ? -3.826 2.026 -20.959 1.00 94.19 74 PRO A C 1
ATOM 586 O O . PRO A 1 74 ? -3.811 2.054 -19.732 1.00 94.19 74 PRO A O 1
ATOM 589 N N . LYS A 1 75 ? -4.969 1.980 -21.648 1.00 92.12 75 LYS A N 1
ATOM 590 C CA . LYS A 1 75 ? -6.270 1.891 -20.980 1.00 92.12 75 LYS A CA 1
ATOM 591 C C . LYS A 1 75 ? -6.529 0.446 -20.573 1.00 92.12 75 LYS A C 1
ATOM 593 O O . LYS A 1 75 ? -6.860 -0.373 -21.427 1.00 92.12 75 LYS A O 1
ATOM 598 N N . LEU A 1 76 ? -6.347 0.164 -19.290 1.00 92.06 76 LEU A N 1
ATOM 599 C CA . LEU A 1 76 ? -6.751 -1.075 -18.638 1.00 92.06 76 LEU A CA 1
ATOM 600 C C . LEU A 1 76 ? -7.843 -0.751 -17.618 1.00 92.06 76 LEU A C 1
ATOM 602 O O . LEU A 1 76 ? -7.815 0.318 -17.009 1.00 92.06 76 LEU A O 1
ATOM 606 N N . ASP A 1 77 ? -8.789 -1.670 -17.448 1.00 92.12 77 ASP A N 1
ATOM 607 C CA . ASP A 1 77 ? -9.880 -1.506 -16.482 1.00 92.12 77 ASP A CA 1
ATOM 608 C C . ASP A 1 77 ? -9.427 -1.844 -15.052 1.00 92.12 77 ASP A C 1
ATOM 610 O O . ASP A 1 77 ? -9.912 -1.261 -14.084 1.00 92.12 77 ASP A O 1
ATOM 614 N N . SER A 1 78 ? -8.451 -2.746 -14.928 1.00 97.50 78 SER A N 1
ATOM 615 C CA . SER A 1 78 ? -7.971 -3.284 -13.659 1.00 97.50 78 SER A CA 1
ATOM 616 C C . SER A 1 78 ? -6.475 -3.600 -13.704 1.00 97.50 78 SER A C 1
ATOM 618 O O . SER A 1 78 ? -5.911 -3.831 -14.778 1.00 97.50 78 SER A O 1
ATOM 620 N N . PHE A 1 79 ? -5.839 -3.656 -12.533 1.00 98.25 79 PHE A N 1
ATOM 621 C CA . PHE A 1 79 ? -4.401 -3.884 -12.389 1.00 98.25 79 PHE A CA 1
ATOM 622 C C . PHE A 1 79 ? -4.088 -4.967 -11.347 1.00 98.25 79 PHE A C 1
ATOM 624 O O . PHE A 1 79 ? -4.818 -5.083 -10.355 1.00 98.25 79 PHE A O 1
ATOM 631 N N . PRO A 1 80 ? -2.971 -5.700 -11.502 1.00 98.31 80 PRO A N 1
ATOM 632 C CA . PRO A 1 80 ? -2.409 -6.476 -10.407 1.00 98.31 80 PRO A CA 1
ATOM 633 C C . PRO A 1 80 ? -1.889 -5.531 -9.318 1.00 98.31 80 PRO A C 1
ATOM 635 O O . PRO A 1 80 ? -1.381 -4.442 -9.610 1.00 98.31 80 PRO A O 1
ATOM 638 N N . VAL A 1 81 ? -1.994 -5.950 -8.059 1.00 98.75 81 VAL A N 1
ATOM 639 C CA . VAL A 1 81 ? -1.658 -5.124 -6.891 1.00 98.75 81 VAL A CA 1
ATOM 640 C C . VAL A 1 81 ? -0.373 -5.607 -6.234 1.00 98.75 81 VAL A C 1
ATOM 642 O O . VAL A 1 81 ? -0.226 -6.794 -5.944 1.00 98.75 81 VAL A O 1
ATOM 645 N N . ILE A 1 82 ? 0.528 -4.672 -5.939 1.00 98.38 82 ILE A N 1
ATOM 646 C CA . ILE A 1 82 ? 1.649 -4.861 -5.019 1.00 98.38 82 ILE A CA 1
ATOM 647 C C . ILE A 1 82 ? 1.270 -4.254 -3.668 1.00 98.38 82 ILE A C 1
ATOM 649 O O . ILE A 1 82 ? 0.998 -3.058 -3.575 1.00 98.38 82 ILE A O 1
ATOM 653 N N . PHE A 1 83 ? 1.224 -5.083 -2.630 1.00 98.31 83 PHE A N 1
ATOM 654 C CA . PHE A 1 83 ? 0.721 -4.725 -1.310 1.00 98.31 83 PHE A CA 1
ATOM 655 C C . PHE A 1 83 ? 1.830 -4.713 -0.255 1.00 98.31 83 PHE A C 1
ATOM 657 O O . PHE A 1 83 ? 2.521 -5.710 -0.056 1.00 98.31 83 PHE A O 1
ATOM 664 N N . GLU A 1 84 ? 1.953 -3.596 0.456 1.00 97.06 84 GLU A N 1
ATOM 665 C CA . GLU A 1 84 ? 2.719 -3.473 1.693 1.00 97.06 84 GLU A CA 1
ATOM 666 C C . GLU A 1 84 ? 1.776 -3.378 2.891 1.00 97.06 84 GLU A C 1
ATOM 668 O O . GLU A 1 84 ? 0.910 -2.501 2.960 1.00 97.06 84 GLU A O 1
ATOM 673 N N . TYR A 1 85 ? 1.975 -4.255 3.870 1.00 96.94 85 TYR A N 1
ATOM 674 C CA . TYR A 1 85 ? 1.235 -4.247 5.123 1.00 96.94 85 TYR A CA 1
ATOM 675 C C . TYR A 1 85 ? 2.215 -4.003 6.260 1.00 96.94 85 TYR A C 1
ATOM 677 O O . TYR A 1 85 ? 3.048 -4.850 6.539 1.00 96.94 85 TYR A O 1
ATOM 685 N N . THR A 1 86 ? 2.186 -2.826 6.883 1.00 95.06 86 THR A N 1
ATOM 686 C CA . THR A 1 86 ? 3.317 -2.359 7.697 1.00 95.06 86 THR A CA 1
ATOM 687 C C . THR A 1 86 ? 2.893 -1.889 9.086 1.00 95.06 86 THR A C 1
ATOM 689 O O . THR A 1 86 ? 1.903 -1.168 9.213 1.00 95.06 86 THR A O 1
ATOM 692 N N . PRO A 1 87 ? 3.641 -2.230 10.152 1.00 94.94 87 PRO A N 1
ATOM 693 C CA . PRO A 1 87 ? 3.463 -1.600 11.457 1.00 94.94 87 PRO A CA 1
ATOM 694 C C . PRO A 1 87 ? 4.204 -0.254 11.555 1.00 94.94 87 PRO A C 1
ATOM 696 O O . PRO A 1 87 ? 4.110 0.435 12.570 1.00 94.94 87 PRO A O 1
ATOM 699 N N . TYR A 1 88 ? 4.965 0.132 10.522 1.00 92.94 88 TYR A N 1
ATOM 700 C CA . TYR A 1 88 ? 5.885 1.275 10.538 1.00 92.94 88 TYR A CA 1
ATOM 701 C C . TYR A 1 88 ? 5.284 2.584 10.010 1.00 92.94 88 TYR A C 1
ATOM 703 O O . TYR A 1 88 ? 6.036 3.495 9.677 1.00 92.94 88 TYR A O 1
ATOM 711 N N . GLN A 1 89 ? 3.952 2.693 9.999 1.00 89.94 89 GLN A N 1
ATOM 712 C CA . GLN A 1 89 ? 3.173 3.813 9.454 1.00 89.94 89 GLN A CA 1
ATOM 713 C C . GLN A 1 89 ? 3.276 3.943 7.922 1.00 89.94 89 GLN A C 1
ATOM 715 O O . GLN A 1 89 ? 4.359 4.023 7.356 1.00 89.94 89 GLN A O 1
ATOM 720 N N . ARG A 1 90 ? 2.140 4.059 7.232 1.00 93.19 90 ARG A N 1
ATOM 721 C CA . ARG A 1 90 ? 2.061 4.376 5.792 1.00 93.19 90 ARG A CA 1
ATOM 722 C C . ARG A 1 90 ? 2.345 5.850 5.492 1.00 93.19 90 ARG A C 1
ATOM 724 O O . ARG A 1 90 ? 2.734 6.201 4.380 1.00 93.19 90 ARG A O 1
ATOM 731 N N . SER A 1 91 ? 2.120 6.716 6.482 1.00 92.81 91 SER A N 1
ATOM 732 C CA . SER A 1 91 ? 2.202 8.171 6.363 1.00 92.81 91 SER A CA 1
ATOM 733 C C . SER A 1 91 ? 2.757 8.798 7.634 1.00 92.81 91 SER A C 1
ATOM 735 O O . SER A 1 91 ? 2.504 8.332 8.741 1.00 92.81 91 SER A O 1
ATOM 737 N N . THR A 1 92 ? 3.464 9.908 7.465 1.00 91.56 92 THR A N 1
ATOM 738 C CA . THR A 1 92 ? 4.025 10.721 8.549 1.00 91.56 92 THR A CA 1
ATOM 739 C C . THR A 1 92 ? 3.405 12.108 8.544 1.00 91.56 92 THR A C 1
ATOM 741 O O . THR A 1 92 ? 2.955 12.588 7.504 1.00 91.56 92 THR A O 1
ATOM 744 N N . ILE A 1 93 ? 3.379 12.755 9.709 1.00 91.25 93 ILE A N 1
ATOM 745 C CA . ILE A 1 93 ? 2.862 14.116 9.861 1.00 91.25 93 ILE A CA 1
ATOM 746 C C . ILE A 1 93 ? 3.991 15.009 10.351 1.00 91.25 93 ILE A C 1
ATOM 748 O O . ILE A 1 93 ? 4.628 14.719 11.366 1.00 91.25 93 ILE A O 1
ATOM 752 N N . ASN A 1 94 ? 4.227 16.117 9.657 1.00 92.38 94 ASN A N 1
ATOM 753 C CA . ASN A 1 94 ? 5.117 17.155 10.149 1.00 92.38 94 ASN A CA 1
ATOM 754 C C . ASN A 1 94 ? 4.435 17.883 11.323 1.00 92.38 94 ASN A C 1
ATOM 756 O O . ASN A 1 94 ? 3.435 18.571 11.111 1.00 92.38 94 ASN A O 1
ATOM 760 N N . PRO A 1 95 ? 4.967 17.808 12.557 1.00 92.44 95 PRO A N 1
ATOM 761 C CA . PRO A 1 95 ? 4.292 18.364 13.729 1.00 92.44 95 PRO A CA 1
ATOM 762 C C . PRO A 1 95 ? 4.247 19.898 13.741 1.00 92.44 95 PRO A C 1
ATOM 764 O O . PRO A 1 95 ? 3.488 20.477 14.511 1.00 92.44 95 PRO A O 1
ATOM 767 N N . LYS A 1 96 ? 5.064 20.571 12.919 1.00 95.00 96 LYS A N 1
ATOM 768 C CA . LYS A 1 96 ? 5.094 22.038 12.832 1.00 95.00 96 LYS A CA 1
ATOM 769 C C . LYS A 1 96 ? 4.134 22.578 11.777 1.00 95.00 96 LYS A C 1
ATOM 771 O O . LYS A 1 96 ? 3.542 23.627 11.995 1.00 95.00 96 LYS A O 1
ATOM 776 N N . THR A 1 97 ? 4.023 21.900 10.635 1.00 96.00 97 THR A N 1
ATOM 777 C CA . THR A 1 97 ? 3.230 22.377 9.487 1.00 96.00 97 THR A CA 1
ATOM 778 C C . THR A 1 97 ? 1.895 21.653 9.335 1.00 96.00 97 THR A C 1
ATOM 780 O O . THR A 1 97 ? 1.019 22.152 8.637 1.00 96.00 97 THR A O 1
ATOM 783 N N . GLY A 1 98 ? 1.727 20.490 9.970 1.00 93.38 98 GLY A N 1
ATOM 784 C CA . GLY A 1 98 ? 0.574 19.608 9.777 1.00 93.38 98 GLY A CA 1
ATOM 785 C C . GLY A 1 98 ? 0.580 18.865 8.438 1.00 93.38 98 GLY A C 1
ATOM 786 O O . GLY A 1 98 ? -0.382 18.173 8.123 1.00 93.38 98 GLY A O 1
ATOM 787 N N . GLU A 1 99 ? 1.644 19.005 7.646 1.00 92.50 99 GLU A N 1
ATOM 788 C CA . GLU A 1 99 ? 1.772 18.350 6.348 1.00 92.50 99 GLU A CA 1
ATOM 789 C C . GLU A 1 99 ? 1.821 16.828 6.513 1.00 92.50 99 GLU A C 1
ATOM 791 O O . GLU A 1 99 ? 2.621 16.311 7.297 1.00 92.50 99 GLU A O 1
ATOM 796 N N . ILE A 1 100 ? 0.964 16.126 5.769 1.00 88.69 100 ILE A N 1
ATOM 797 C CA . ILE A 1 100 ? 0.912 14.665 5.738 1.00 88.69 100 ILE A CA 1
ATOM 798 C C . ILE A 1 100 ? 1.685 14.191 4.515 1.00 88.69 100 ILE A C 1
ATOM 800 O O . ILE A 1 100 ? 1.354 14.550 3.386 1.00 88.69 100 ILE A O 1
ATOM 804 N N . ARG A 1 101 ? 2.683 13.345 4.747 1.00 89.38 101 ARG A N 1
ATOM 805 C CA . ARG A 1 101 ? 3.513 12.748 3.705 1.00 89.38 101 ARG A CA 1
ATOM 806 C C . ARG A 1 101 ? 3.347 11.243 3.734 1.00 89.38 101 ARG A C 1
ATOM 808 O O . ARG A 1 101 ? 3.691 10.605 4.731 1.00 89.38 101 ARG A O 1
ATOM 815 N N . SER A 1 102 ? 2.844 10.689 2.638 1.00 89.62 102 SER A N 1
ATOM 816 C CA . SER A 1 102 ? 2.820 9.246 2.453 1.00 89.62 102 SER A CA 1
ATOM 817 C C . SER A 1 102 ? 4.221 8.730 2.130 1.00 89.62 102 SER A C 1
ATOM 819 O O . SER A 1 102 ? 4.961 9.331 1.353 1.00 89.62 102 SER A O 1
ATOM 821 N N . LEU A 1 103 ? 4.609 7.622 2.756 1.00 87.00 103 LEU A N 1
ATOM 822 C CA . LEU A 1 103 ? 5.933 7.035 2.571 1.00 87.00 103 LEU A CA 1
ATOM 823 C C . LEU A 1 103 ? 6.029 6.265 1.250 1.00 87.00 103 LEU A C 1
ATOM 825 O O . LEU A 1 103 ? 7.075 6.282 0.602 1.00 87.00 103 LEU A O 1
ATOM 829 N N . ALA A 1 104 ? 4.927 5.654 0.809 1.00 89.12 104 ALA A N 1
ATOM 830 C CA . ALA A 1 104 ? 4.888 4.899 -0.439 1.00 89.12 104 ALA A CA 1
ATOM 831 C C . ALA A 1 104 ? 4.946 5.805 -1.683 1.00 89.12 104 ALA A C 1
ATOM 833 O O . ALA A 1 104 ? 5.528 5.417 -2.702 1.00 89.12 104 ALA A O 1
ATOM 834 N N . SER A 1 105 ? 4.395 7.025 -1.602 1.00 86.31 105 SER A N 1
ATOM 835 C CA . SER A 1 105 ? 4.296 7.952 -2.741 1.00 86.31 105 SER A CA 1
ATOM 836 C C . SER A 1 105 ? 5.637 8.466 -3.264 1.00 86.31 105 SER A C 1
ATOM 838 O O . SER A 1 105 ? 5.681 9.020 -4.356 1.00 86.31 105 SER A O 1
ATOM 840 N N . GLU A 1 106 ? 6.728 8.292 -2.519 1.00 81.06 106 GLU A N 1
ATOM 841 C CA . GLU A 1 106 ? 8.039 8.855 -2.875 1.00 81.06 106 GLU A CA 1
ATOM 842 C C . GLU A 1 106 ? 9.041 7.844 -3.436 1.00 81.06 106 GLU A C 1
ATOM 844 O O . GLU A 1 106 ? 10.165 8.207 -3.777 1.00 81.06 106 GLU A O 1
ATOM 849 N N . GLY A 1 107 ? 8.653 6.576 -3.557 1.00 86.62 107 GLY A N 1
ATOM 850 C CA . GLY A 1 107 ? 9.549 5.545 -4.072 1.00 86.62 107 GLY A CA 1
ATOM 851 C C . GLY A 1 107 ? 8.797 4.415 -4.745 1.00 86.62 107 GLY A C 1
ATOM 852 O O . GLY A 1 107 ? 8.706 4.364 -5.971 1.00 86.62 107 GLY A O 1
ATOM 853 N N . ILE A 1 108 ? 8.247 3.510 -3.937 1.00 92.19 108 ILE A N 1
ATOM 854 C CA . ILE A 1 108 ? 7.646 2.269 -4.433 1.00 92.19 108 ILE A CA 1
ATOM 855 C C . ILE A 1 108 ? 6.440 2.530 -5.341 1.00 92.19 108 ILE A C 1
ATOM 857 O O . ILE A 1 108 ? 6.324 1.888 -6.384 1.00 92.19 108 ILE A O 1
ATOM 861 N N . ALA A 1 109 ? 5.576 3.497 -5.004 1.00 96.31 109 ALA A N 1
ATOM 862 C CA . ALA A 1 109 ? 4.352 3.723 -5.761 1.00 96.31 109 ALA A CA 1
ATOM 863 C C . ALA A 1 109 ? 4.648 4.269 -7.166 1.00 96.31 109 ALA A C 1
ATOM 865 O O . ALA A 1 109 ? 4.232 3.615 -8.123 1.00 96.31 109 ALA A O 1
ATOM 866 N N . PRO A 1 110 ? 5.423 5.360 -7.351 1.00 96.38 110 PRO A N 1
ATOM 867 C CA . PRO A 1 110 ? 5.819 5.808 -8.689 1.00 96.38 110 PRO A CA 1
ATOM 868 C C . PRO A 1 110 ? 6.566 4.743 -9.493 1.00 96.38 110 PRO A C 1
ATOM 870 O O . PRO A 1 110 ? 6.354 4.630 -10.698 1.00 96.38 110 PRO A O 1
ATOM 873 N N . PHE A 1 111 ? 7.417 3.940 -8.841 1.00 95.75 111 PHE A N 1
ATOM 874 C CA . PHE A 1 111 ? 8.159 2.888 -9.527 1.00 95.75 111 PHE A CA 1
ATOM 875 C C . PHE A 1 111 ? 7.220 1.830 -10.108 1.00 95.75 111 PHE A C 1
ATOM 877 O O . PHE A 1 111 ? 7.208 1.641 -11.317 1.00 95.75 111 PHE A O 1
ATOM 884 N N . PHE A 1 112 ? 6.414 1.160 -9.283 1.00 97.25 112 PHE A N 1
ATOM 885 C CA . PHE A 1 112 ? 5.571 0.050 -9.739 1.00 97.25 112 PHE A CA 1
ATOM 886 C C . PHE A 1 112 ? 4.398 0.509 -10.611 1.00 97.25 112 PHE A C 1
ATOM 888 O O . PHE A 1 112 ? 4.080 -0.161 -11.598 1.00 97.25 112 PHE A O 1
ATOM 895 N N . THR A 1 113 ? 3.799 1.668 -10.312 1.00 97.69 113 THR A N 1
ATOM 896 C CA . THR A 1 113 ? 2.704 2.208 -11.136 1.00 97.69 113 THR A CA 1
ATOM 897 C C . THR A 1 113 ? 3.157 2.511 -12.556 1.00 97.69 113 THR A C 1
ATOM 899 O O . THR A 1 113 ? 2.425 2.195 -13.492 1.00 97.69 113 THR A O 1
ATOM 902 N N . ALA A 1 114 ? 4.397 2.975 -12.755 1.00 97.06 114 ALA A N 1
ATOM 903 C CA . ALA A 1 114 ? 4.958 3.171 -14.090 1.00 97.06 114 ALA A CA 1
ATOM 904 C C . ALA A 1 114 ? 4.938 1.884 -14.944 1.00 97.06 114 ALA A C 1
ATOM 906 O O . ALA A 1 114 ? 4.751 1.966 -16.158 1.00 97.06 114 ALA A O 1
ATOM 907 N N . TYR A 1 115 ? 5.067 0.699 -14.332 1.00 96.56 115 TYR A N 1
ATOM 908 C CA . TYR A 1 115 ? 5.019 -0.609 -15.008 1.00 96.56 115 TYR A CA 1
ATOM 909 C C . TYR A 1 115 ? 3.613 -1.232 -15.079 1.00 96.56 115 TYR A C 1
ATOM 911 O O . TYR A 1 115 ? 3.479 -2.356 -15.560 1.00 96.56 115 TYR A O 1
ATOM 919 N N . GLY A 1 116 ? 2.567 -0.524 -14.638 1.00 97.00 116 GLY A N 1
ATOM 920 C CA . GLY A 1 116 ? 1.183 -1.002 -14.704 1.00 97.00 116 GLY A CA 1
ATOM 921 C C . GLY A 1 116 ? 0.746 -1.870 -13.527 1.00 97.00 116 GLY A C 1
ATOM 922 O O . GLY A 1 116 ? -0.130 -2.713 -13.696 1.00 97.00 116 GLY A O 1
ATOM 923 N N . TYR A 1 117 ? 1.340 -1.672 -12.351 1.00 98.00 117 TYR A N 1
AT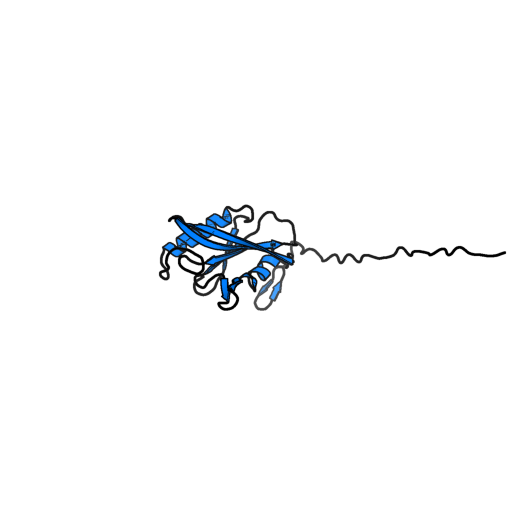OM 924 C CA . TYR A 1 117 ? 0.864 -2.268 -11.103 1.00 98.00 117 TYR A CA 1
ATOM 925 C C . TYR A 1 117 ? 0.151 -1.217 -10.258 1.00 98.00 117 TYR A C 1
ATOM 927 O O . TYR A 1 117 ? 0.662 -0.113 -10.076 1.00 98.00 117 TYR A O 1
ATOM 935 N N . ALA A 1 118 ? -0.992 -1.571 -9.682 1.00 98.44 118 ALA A N 1
ATOM 936 C CA . ALA A 1 118 ? -1.514 -0.820 -8.552 1.00 98.44 118 ALA A CA 1
ATOM 937 C C . ALA A 1 118 ? -0.619 -1.074 -7.330 1.00 98.44 118 ALA A C 1
ATOM 939 O O . ALA A 1 118 ? 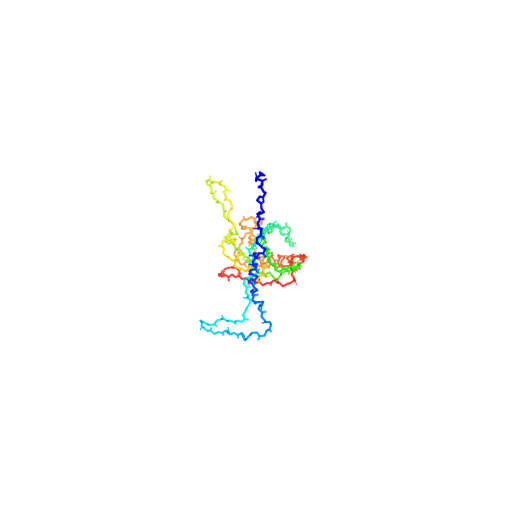-0.097 -2.175 -7.147 1.00 98.44 118 ALA A O 1
ATOM 940 N N . VAL A 1 119 ? -0.438 -0.065 -6.484 1.00 98.44 119 VAL A N 1
ATOM 941 C CA . VAL A 1 119 ? 0.300 -0.207 -5.223 1.00 98.44 119 VAL A CA 1
ATOM 942 C C . VAL A 1 119 ? -0.638 0.076 -4.071 1.00 98.44 119 VAL A C 1
ATOM 944 O O . VAL A 1 119 ? -1.412 1.024 -4.120 1.00 98.44 119 VAL A O 1
ATOM 947 N N . ALA A 1 120 ? -0.569 -0.742 -3.036 1.00 98.25 120 ALA A N 1
ATOM 948 C CA . ALA A 1 120 ? -1.379 -0.626 -1.841 1.00 98.25 120 ALA A CA 1
ATOM 949 C C . ALA A 1 120 ? -0.465 -0.595 -0.614 1.00 98.25 120 ALA A C 1
ATOM 951 O O . ALA A 1 120 ? 0.445 -1.412 -0.511 1.00 98.25 120 ALA A O 1
ATOM 952 N N . CYS A 1 121 ? -0.704 0.322 0.319 1.00 97.75 121 CYS A N 1
ATOM 953 C CA . CYS A 1 121 ? 0.033 0.399 1.579 1.00 97.75 121 CYS A CA 1
ATOM 954 C C . CYS A 1 121 ? -0.951 0.548 2.738 1.00 97.75 121 CYS A C 1
ATOM 956 O O . CYS A 1 121 ? -1.730 1.506 2.771 1.00 97.75 121 CYS A O 1
ATOM 958 N N . ALA A 1 122 ? -0.938 -0.399 3.673 1.00 98.00 122 ALA A N 1
ATOM 959 C CA . ALA A 1 122 ? -1.829 -0.397 4.825 1.00 98.00 122 ALA A CA 1
ATOM 960 C C . ALA A 1 122 ? -1.070 -0.355 6.150 1.00 98.00 122 ALA A C 1
ATOM 962 O O . ALA A 1 122 ? -0.087 -1.070 6.346 1.00 98.00 122 ALA A O 1
ATOM 963 N N . ASP A 1 123 ? -1.603 0.437 7.078 1.00 97.88 123 ASP A N 1
ATOM 964 C CA . ASP A 1 123 ? -1.187 0.422 8.476 1.00 97.88 123 ASP A CA 1
ATOM 965 C C . ASP A 1 123 ? -1.708 -0.858 9.142 1.00 97.88 123 ASP A C 1
ATOM 967 O O . ASP A 1 123 ? -2.917 -1.110 9.145 1.00 97.88 123 ASP A O 1
ATOM 971 N N . MET A 1 124 ? -0.841 -1.649 9.770 1.00 97.62 124 MET A N 1
ATOM 972 C CA . MET A 1 124 ? -1.285 -2.749 10.628 1.00 97.62 124 MET A CA 1
ATOM 973 C C . MET A 1 124 ? -2.231 -2.241 11.718 1.00 97.62 124 MET A C 1
ATOM 975 O O . MET A 1 124 ? -2.157 -1.086 12.149 1.00 97.62 124 MET A O 1
ATOM 979 N N . ARG A 1 125 ? -3.129 -3.115 12.182 1.00 97.81 125 ARG A N 1
ATOM 980 C CA . ARG A 1 125 ? -4.025 -2.823 13.309 1.00 97.81 125 ARG A CA 1
ATOM 981 C C . ARG A 1 125 ? -3.277 -2.135 14.452 1.00 97.81 125 ARG A C 1
ATOM 983 O O . ARG A 1 125 ? -2.206 -2.585 14.848 1.00 97.81 125 ARG A O 1
ATOM 990 N N . GLY A 1 126 ? -3.885 -1.097 15.022 1.00 96.81 126 GLY A N 1
ATOM 991 C CA . GLY A 1 126 ? -3.346 -0.362 16.164 1.00 96.81 126 GLY A CA 1
ATOM 992 C C . GLY A 1 126 ? -2.112 0.484 15.848 1.00 96.81 126 GLY A C 1
ATOM 993 O O . GLY A 1 126 ? -1.469 0.973 16.775 1.00 96.81 126 GLY A O 1
ATOM 994 N N . THR A 1 127 ? -1.771 0.656 14.569 1.00 96.25 127 THR A N 1
ATOM 995 C CA . THR A 1 127 ? -0.668 1.509 14.108 1.00 96.25 127 THR A CA 1
ATOM 996 C C . THR A 1 127 ? -1.173 2.585 13.156 1.00 96.25 127 THR A C 1
ATOM 998 O O . THR A 1 127 ? -2.245 2.450 12.567 1.00 96.25 127 THR A O 1
ATOM 1001 N N . GLY A 1 128 ? -0.396 3.662 13.008 1.00 95.00 128 GLY A N 1
ATOM 1002 C CA . GLY A 1 128 ? -0.710 4.751 12.083 1.00 95.00 128 GLY A CA 1
ATOM 1003 C C . GLY A 1 128 ? -2.136 5.272 12.264 1.00 95.00 128 GLY A C 1
ATOM 1004 O O . GLY A 1 128 ? -2.504 5.722 13.349 1.00 95.00 128 GLY A O 1
ATOM 1005 N N . ALA A 1 129 ? -2.928 5.212 11.194 1.00 96.25 129 ALA A N 1
ATOM 1006 C CA . ALA A 1 129 ? -4.336 5.604 11.203 1.00 96.25 129 ALA A CA 1
ATOM 1007 C C . ALA A 1 129 ? -5.314 4.425 11.398 1.00 96.25 129 ALA A C 1
ATOM 1009 O O . ALA A 1 129 ? -6.523 4.651 11.436 1.00 96.25 129 ALA A O 1
ATOM 1010 N N . SER A 1 130 ? -4.830 3.186 11.510 1.00 97.94 130 SER A N 1
ATOM 1011 C CA . SER A 1 130 ? -5.668 2.007 11.760 1.00 97.94 130 SER A CA 1
ATOM 1012 C C . SER A 1 130 ? -6.165 1.960 13.204 1.00 97.94 130 SER A C 1
ATOM 1014 O O . SER A 1 130 ? -5.458 2.330 14.142 1.00 97.94 130 SER A O 1
ATOM 1016 N N . SER A 1 131 ? -7.386 1.465 13.399 1.00 98.25 131 SER A N 1
ATOM 1017 C CA . SER A 1 131 ? -7.966 1.288 14.733 1.00 98.25 131 SER A CA 1
ATOM 1018 C C . SER A 1 131 ? -7.482 -0.002 15.413 1.00 98.25 131 SER A C 1
ATOM 1020 O O . SER A 1 131 ? -6.707 -0.777 14.845 1.00 98.25 131 SER A O 1
ATOM 1022 N N . GLY A 1 132 ? -7.930 -0.229 16.648 1.00 96.75 132 GLY A N 1
ATOM 1023 C CA . GLY A 1 132 ? -7.569 -1.387 17.459 1.00 96.75 132 GLY A CA 1
ATOM 1024 C C . GLY A 1 132 ? -6.253 -1.215 18.216 1.00 96.75 132 GLY A C 1
ATOM 1025 O O . GLY A 1 132 ? -5.795 -0.104 18.474 1.00 96.75 132 GLY A O 1
ATOM 1026 N N . TRP A 1 133 ? -5.654 -2.337 18.604 1.00 96.44 133 TRP A N 1
ATOM 1027 C CA . TRP A 1 133 ? -4.392 -2.389 19.341 1.00 96.44 133 TRP A CA 1
ATOM 1028 C C . TRP A 1 133 ? -3.452 -3.410 18.711 1.00 96.44 133 TRP A C 1
ATOM 1030 O O . TRP A 1 133 ? -3.901 -4.363 18.074 1.00 96.44 133 TRP A O 1
ATOM 1040 N N . LEU A 1 134 ? -2.153 -3.205 18.910 1.00 94.81 134 LEU A N 1
ATOM 1041 C CA . LEU A 1 134 ? -1.106 -4.086 18.418 1.00 94.81 134 LEU A CA 1
ATOM 1042 C C . LEU A 1 134 ? -0.413 -4.788 19.587 1.00 94.81 134 LEU A C 1
ATOM 1044 O O . LEU A 1 134 ? 0.051 -4.142 20.524 1.00 94.81 134 LEU A O 1
ATOM 1048 N N . MET A 1 135 ? -0.294 -6.108 19.488 1.00 94.69 135 MET A N 1
ATOM 1049 C CA . MET A 1 135 ? 0.783 -6.865 20.118 1.00 94.69 135 MET A CA 1
ATOM 1050 C C . MET A 1 135 ? 1.521 -7.602 19.020 1.00 94.69 135 MET A C 1
ATOM 1052 O O . MET A 1 135 ? 0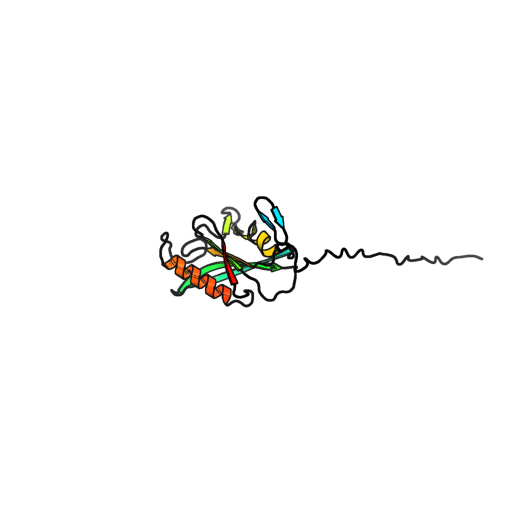.893 -8.212 18.151 1.00 94.69 135 MET A O 1
ATOM 1056 N N . ASP A 1 136 ? 2.846 -7.552 19.080 1.00 91.25 136 ASP A N 1
ATOM 1057 C CA . ASP A 1 136 ? 3.658 -8.095 18.010 1.00 91.25 136 ASP A CA 1
ATOM 1058 C C . ASP A 1 136 ? 3.377 -9.581 17.762 1.00 91.25 136 ASP A C 1
ATOM 1060 O O . ASP A 1 136 ? 3.237 -10.380 18.691 1.00 91.25 136 ASP A O 1
ATOM 1064 N N . PHE A 1 137 ? 3.269 -9.930 16.480 1.00 90.06 137 PHE A N 1
ATOM 1065 C CA . PHE A 1 137 ? 3.024 -11.269 15.955 1.00 90.06 137 PHE A CA 1
ATOM 1066 C C . PHE A 1 137 ? 1.712 -11.913 16.417 1.00 90.06 137 PHE A C 1
ATOM 1068 O O . PHE A 1 137 ? 1.549 -13.131 16.310 1.00 90.06 137 PHE A O 1
ATOM 1075 N N . MET A 1 138 ? 0.743 -11.131 16.909 1.00 94.88 138 MET A N 1
ATOM 1076 C CA . MET A 1 138 ? -0.545 -11.707 17.275 1.00 94.88 138 MET A CA 1
ATOM 1077 C C . MET A 1 138 ? -1.262 -12.276 16.032 1.00 94.88 138 MET A C 1
ATOM 1079 O O . MET A 1 138 ? -1.293 -11.623 14.983 1.00 94.88 138 MET A O 1
ATOM 1083 N N . PRO A 1 139 ? -1.926 -13.445 16.137 1.00 94.44 139 PRO A N 1
ATOM 1084 C CA . PRO A 1 139 ? -2.595 -14.085 14.997 1.00 94.44 139 PRO A CA 1
ATOM 1085 C C . PRO A 1 139 ? -3.617 -13.191 14.280 1.00 94.44 139 PRO A C 1
ATOM 1087 O O . PRO A 1 139 ? -3.872 -13.348 13.087 1.00 94.44 139 PRO A O 1
ATOM 1090 N N . ARG A 1 140 ? -4.194 -12.226 15.009 1.00 96.19 140 ARG A N 1
ATOM 1091 C CA . ARG A 1 140 ? -5.150 -11.247 14.483 1.00 96.19 140 ARG A CA 1
ATOM 1092 C C . ARG A 1 140 ? -4.585 -10.424 13.323 1.00 96.19 140 ARG A C 1
ATOM 1094 O O . ARG A 1 140 ? -5.323 -10.180 12.376 1.00 96.19 140 ARG A O 1
ATOM 1101 N N . ILE A 1 141 ? -3.296 -10.078 13.351 1.00 95.62 141 ILE A N 1
ATOM 1102 C CA . ILE A 1 141 ? -2.652 -9.256 12.313 1.00 95.62 141 ILE A CA 1
ATOM 1103 C C . ILE A 1 141 ? -2.759 -9.933 10.944 1.00 95.62 141 ILE A C 1
ATOM 1105 O O . ILE A 1 141 ? -3.121 -9.278 9.969 1.00 95.62 141 ILE A O 1
ATOM 1109 N N . ALA A 1 142 ? -2.516 -11.246 10.878 1.00 95.31 142 ALA A N 1
ATOM 1110 C CA . ALA A 1 142 ? -2.608 -12.010 9.635 1.00 95.31 142 ALA A CA 1
ATOM 1111 C C . ALA A 1 142 ? -4.050 -12.085 9.106 1.00 95.31 142 ALA A C 1
ATOM 1113 O O . ALA A 1 142 ? -4.279 -11.976 7.903 1.00 95.31 142 ALA A O 1
ATOM 1114 N N . MET A 1 143 ? -5.036 -12.225 10.001 1.00 97.44 143 MET A N 1
ATOM 1115 C CA . MET A 1 143 ? -6.453 -12.204 9.617 1.00 97.44 143 MET A CA 1
ATOM 1116 C C . MET A 1 143 ? -6.879 -10.836 9.080 1.00 97.44 143 MET A C 1
ATOM 1118 O O . MET A 1 143 ? -7.658 -10.769 8.134 1.00 97.44 143 MET A O 1
ATOM 1122 N N . ASP A 1 144 ? -6.363 -9.747 9.648 1.00 98.00 144 ASP A N 1
ATOM 1123 C CA . ASP A 1 144 ? -6.622 -8.403 9.133 1.00 98.00 144 ASP A CA 1
ATOM 1124 C C . ASP A 1 144 ? -5.977 -8.190 7.769 1.00 98.00 144 ASP A C 1
ATOM 1126 O O . ASP A 1 144 ? -6.665 -7.746 6.856 1.00 98.00 144 ASP A O 1
ATOM 1130 N N . GLY A 1 145 ? -4.716 -8.598 7.597 1.00 97.31 145 GLY A N 1
ATOM 1131 C CA . GLY A 1 145 ? -4.044 -8.574 6.297 1.00 97.31 145 GLY A CA 1
ATOM 1132 C C . GLY A 1 145 ? -4.838 -9.338 5.234 1.00 97.31 145 GLY A C 1
ATOM 1133 O O . GLY A 1 145 ? -5.068 -8.816 4.145 1.00 97.31 145 GLY A O 1
ATOM 1134 N N . LYS A 1 146 ? -5.369 -10.521 5.578 1.00 97.75 146 LYS A N 1
ATOM 1135 C CA . LYS A 1 146 ? -6.271 -11.274 4.694 1.00 97.75 146 LYS A CA 1
ATOM 1136 C C . LYS A 1 146 ? -7.537 -10.482 4.345 1.00 97.75 146 LYS A C 1
ATOM 1138 O O . LYS A 1 146 ? -7.896 -10.433 3.175 1.00 97.75 146 LYS A O 1
ATOM 1143 N N . ASN A 1 147 ? -8.197 -9.851 5.321 1.00 98.38 147 ASN A N 1
ATOM 1144 C CA . ASN A 1 147 ? -9.390 -9.036 5.055 1.00 98.38 147 ASN A CA 1
ATOM 1145 C C . ASN A 1 147 ? -9.083 -7.889 4.079 1.00 98.38 147 ASN A C 1
ATOM 1147 O O . ASN A 1 147 ? -9.900 -7.596 3.211 1.00 98.38 147 ASN A O 1
ATOM 1151 N N . VAL A 1 148 ? -7.907 -7.260 4.197 1.00 98.50 148 VAL A N 1
ATOM 1152 C CA . VAL A 1 148 ? -7.477 -6.206 3.266 1.00 98.50 148 VAL A CA 1
ATOM 1153 C C . VAL A 1 148 ? -7.242 -6.764 1.865 1.00 98.50 148 VAL A C 1
ATOM 1155 O O . VAL A 1 148 ? -7.734 -6.183 0.901 1.00 98.50 148 VAL A O 1
ATOM 1158 N N . VAL A 1 149 ? -6.562 -7.907 1.738 1.00 98.56 149 VAL A N 1
ATOM 1159 C CA . VAL A 1 149 ? -6.353 -8.580 0.443 1.00 98.56 149 VAL A CA 1
ATOM 1160 C C . VAL A 1 149 ? -7.684 -8.942 -0.216 1.00 98.56 149 VAL A C 1
ATOM 1162 O O . VAL A 1 149 ? -7.897 -8.587 -1.374 1.00 98.56 149 VAL A O 1
ATOM 1165 N N . ASP A 1 150 ? -8.592 -9.587 0.521 1.00 98.31 150 ASP A N 1
ATOM 1166 C CA . ASP A 1 150 ? -9.915 -9.968 0.015 1.00 98.31 150 ASP A CA 1
ATOM 1167 C C . ASP A 1 150 ? -10.713 -8.730 -0.432 1.00 98.31 150 ASP A C 1
ATOM 1169 O O . ASP A 1 150 ? -11.361 -8.745 -1.478 1.00 98.31 150 ASP A O 1
ATOM 1173 N N . TRP A 1 151 ? -10.653 -7.641 0.345 1.00 98.56 151 TRP A N 1
ATOM 1174 C CA . TRP A 1 151 ? -11.339 -6.395 0.015 1.00 98.56 151 TRP A CA 1
ATOM 1175 C C . TRP A 1 151 ? -10.788 -5.757 -1.262 1.00 98.56 151 TRP A C 1
ATOM 1177 O O . TRP A 1 151 ? -11.582 -5.342 -2.106 1.00 98.56 151 TRP A O 1
ATOM 1187 N N . MET A 1 152 ? -9.459 -5.702 -1.425 1.00 98.56 152 MET A N 1
ATOM 1188 C CA . MET A 1 152 ? -8.816 -5.160 -2.629 1.00 98.56 152 MET A CA 1
ATOM 1189 C C . MET A 1 152 ? -9.141 -5.996 -3.865 1.00 98.56 152 MET A C 1
ATOM 1191 O O . MET A 1 152 ? -9.525 -5.432 -4.883 1.00 98.56 152 MET A O 1
ATOM 1195 N N . ALA A 1 153 ? -9.056 -7.326 -3.761 1.00 98.38 153 ALA A N 1
ATOM 1196 C CA . ALA A 1 153 ? -9.349 -8.246 -4.861 1.00 98.38 153 ALA A CA 1
ATOM 1197 C C . ALA A 1 153 ? -10.809 -8.174 -5.347 1.00 98.38 153 ALA A C 1
ATOM 1199 O O . ALA A 1 153 ? -11.104 -8.593 -6.462 1.00 98.38 153 ALA A O 1
ATOM 1200 N N . ALA A 1 154 ? -11.717 -7.642 -4.524 1.00 98.12 154 ALA A N 1
ATOM 1201 C CA . ALA A 1 154 ? -13.116 -7.422 -4.877 1.00 98.12 154 ALA A CA 1
ATOM 1202 C C . ALA A 1 154 ? -13.394 -6.053 -5.532 1.00 98.12 154 ALA A C 1
ATOM 1204 O O . ALA A 1 154 ? -14.544 -5.775 -5.867 1.00 98.12 154 ALA A O 1
ATOM 1205 N N . GLN A 1 155 ? -12.394 -5.175 -5.668 1.00 98.25 155 GLN A N 1
ATOM 1206 C CA . GLN A 1 155 ? -12.581 -3.858 -6.281 1.00 98.25 155 GLN A CA 1
ATOM 1207 C C . GLN A 1 155 ? -12.418 -3.912 -7.801 1.00 98.25 155 GLN A C 1
ATOM 1209 O O . GLN A 1 155 ? -11.504 -4.560 -8.296 1.00 98.25 155 GLN A O 1
ATOM 1214 N N . ASP A 1 156 ? -13.207 -3.117 -8.529 1.00 97.81 156 ASP A N 1
ATOM 1215 C CA . ASP A 1 156 ? -13.175 -3.068 -10.003 1.00 97.81 156 ASP A CA 1
ATOM 1216 C C . ASP A 1 156 ? -11.807 -2.672 -10.587 1.00 97.81 156 ASP A C 1
ATOM 1218 O O . ASP A 1 156 ? -11.487 -3.009 -11.720 1.00 97.81 156 ASP A O 1
ATOM 1222 N N . TRP A 1 157 ? -10.988 -1.949 -9.816 1.00 97.69 157 TRP A N 1
ATOM 1223 C CA . TRP A 1 157 ? -9.645 -1.534 -10.229 1.00 97.69 157 TRP A CA 1
ATOM 1224 C C . TRP A 1 157 ? -8.572 -2.611 -9.998 1.00 97.69 157 TRP A C 1
ATOM 1226 O O . TRP A 1 157 ? -7.437 -2.433 -10.444 1.00 97.69 157 TRP A O 1
ATOM 1236 N N . CYS A 1 158 ? -8.891 -3.710 -9.312 1.00 98.56 158 CYS A N 1
ATOM 1237 C CA . CYS A 1 158 ? -7.994 -4.841 -9.088 1.00 98.56 158 CYS A CA 1
ATOM 1238 C C . CYS A 1 158 ? -8.376 -5.998 -10.013 1.00 98.56 158 CYS A C 1
ATOM 1240 O O . CYS A 1 158 ? -9.543 -6.353 -10.128 1.00 98.56 158 CYS A O 1
ATOM 1242 N N . ASP A 1 159 ? -7.394 -6.623 -10.661 1.00 98.00 159 ASP A N 1
ATOM 1243 C CA . 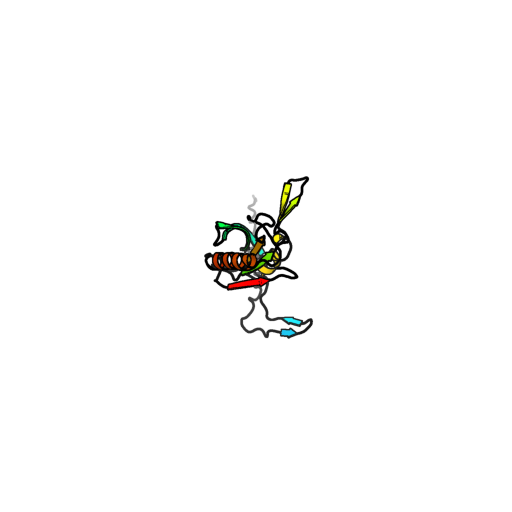ASP A 1 159 ? -7.635 -7.771 -11.549 1.00 98.00 159 ASP A CA 1
ATOM 1244 C C . ASP A 1 159 ? -7.772 -9.116 -10.799 1.00 98.00 159 ASP A C 1
ATOM 1246 O O . ASP A 1 159 ? -7.778 -10.188 -11.408 1.00 98.00 159 ASP A O 1
ATOM 1250 N N . GLY A 1 160 ? -7.857 -9.058 -9.467 1.00 97.69 160 GLY A N 1
ATOM 1251 C CA . GLY A 1 160 ? -7.910 -10.203 -8.561 1.00 97.69 160 GLY A CA 1
ATOM 1252 C C . GLY A 1 160 ? -6.541 -10.725 -8.112 1.00 97.69 160 GLY A C 1
ATOM 1253 O O . GLY A 1 160 ? -6.485 -11.531 -7.182 1.00 97.69 160 GLY A O 1
ATOM 1254 N N . ASN A 1 161 ? -5.433 -10.270 -8.708 1.00 98.38 161 ASN A N 1
ATOM 1255 C CA . ASN A 1 161 ? -4.088 -10.680 -8.308 1.00 98.38 161 ASN A CA 1
ATOM 1256 C C . ASN A 1 161 ? -3.484 -9.672 -7.327 1.00 98.38 161 ASN A C 1
ATOM 1258 O O . ASN A 1 161 ? -3.234 -8.516 -7.666 1.00 98.38 161 ASN A O 1
ATOM 1262 N N . VAL A 1 162 ? -3.181 -10.140 -6.117 1.00 98.56 162 VAL A N 1
ATOM 1263 C CA . VAL A 1 162 ? -2.501 -9.352 -5.083 1.00 98.56 162 VAL A CA 1
ATOM 1264 C C . VAL A 1 162 ? -1.222 -10.075 -4.673 1.00 98.56 162 VAL A C 1
ATOM 1266 O O . VAL A 1 162 ? -1.268 -11.193 -4.161 1.00 98.56 162 VAL A O 1
ATOM 1269 N N . GLY A 1 163 ? -0.076 -9.442 -4.907 1.00 97.81 163 GLY A N 1
ATOM 1270 C CA . GLY A 1 163 ? 1.229 -9.873 -4.413 1.00 97.81 163 GLY A CA 1
ATOM 1271 C C . GLY A 1 163 ? 1.686 -8.978 -3.269 1.00 97.81 163 GLY A C 1
ATOM 1272 O O . GLY A 1 163 ? 1.433 -7.778 -3.290 1.00 97.81 163 GLY A O 1
ATOM 1273 N N . MET A 1 164 ? 2.368 -9.541 -2.273 1.00 96.88 164 MET A N 1
ATOM 1274 C CA . MET A 1 164 ? 2.915 -8.764 -1.158 1.00 96.88 164 MET A CA 1
ATOM 1275 C C . MET A 1 164 ? 4.403 -8.483 -1.353 1.00 96.88 164 MET A C 1
ATOM 1277 O O . MET A 1 164 ? 5.132 -9.313 -1.901 1.00 96.88 164 MET A O 1
ATOM 1281 N N . MET A 1 165 ? 4.853 -7.324 -0.880 1.00 95.19 165 MET A N 1
ATOM 1282 C CA . MET A 1 165 ? 6.266 -6.974 -0.786 1.00 95.19 165 MET A CA 1
ATOM 1283 C C . MET A 1 165 ? 6.586 -6.406 0.593 1.00 95.19 165 MET A C 1
ATOM 1285 O O . MET A 1 165 ? 5.711 -5.912 1.300 1.00 95.19 165 MET A O 1
ATOM 1289 N N . GLY A 1 166 ? 7.864 -6.445 0.946 1.00 90.25 166 GLY A N 1
ATOM 1290 C CA . GLY A 1 166 ? 8.340 -5.858 2.182 1.00 90.25 166 GLY A CA 1
ATOM 1291 C C . GLY A 1 166 ? 9.589 -6.544 2.705 1.00 90.25 166 GLY A C 1
ATOM 1292 O O . GLY A 1 166 ? 9.977 -7.621 2.251 1.00 90.25 166 GLY A O 1
ATOM 1293 N N . GLY A 1 167 ? 10.246 -5.885 3.650 1.00 89.38 167 GLY A N 1
ATOM 1294 C CA . GLY A 1 167 ? 11.368 -6.440 4.393 1.00 89.38 167 GLY A CA 1
ATOM 1295 C C . GLY A 1 167 ? 11.119 -6.304 5.887 1.00 89.38 167 GLY A C 1
ATOM 1296 O O . GLY A 1 167 ? 10.377 -5.427 6.322 1.00 89.38 167 GLY A O 1
ATOM 1297 N N . SER A 1 168 ? 11.782 -7.140 6.684 1.00 92.56 168 SER A N 1
ATOM 1298 C CA . SER A 1 168 ? 11.564 -7.205 8.131 1.00 92.56 168 SER A CA 1
ATOM 1299 C C . SER A 1 168 ? 10.156 -7.709 8.475 1.00 92.56 168 SER A C 1
ATOM 1301 O O . SER A 1 168 ? 9.903 -8.898 8.320 1.00 92.56 168 SER A O 1
ATOM 1303 N N . TYR A 1 169 ? 9.264 -6.846 8.957 1.00 91.31 169 TYR A N 1
ATOM 1304 C CA . TYR A 1 169 ? 7.995 -7.234 9.584 1.00 91.31 169 TYR A CA 1
ATOM 1305 C C . TYR A 1 169 ? 6.770 -7.033 8.673 1.00 91.31 169 TYR A C 1
ATOM 1307 O O . TYR A 1 169 ? 5.639 -7.176 9.125 1.00 91.31 169 TYR A O 1
ATOM 1315 N N . LEU A 1 170 ? 6.998 -6.645 7.419 1.00 86.62 1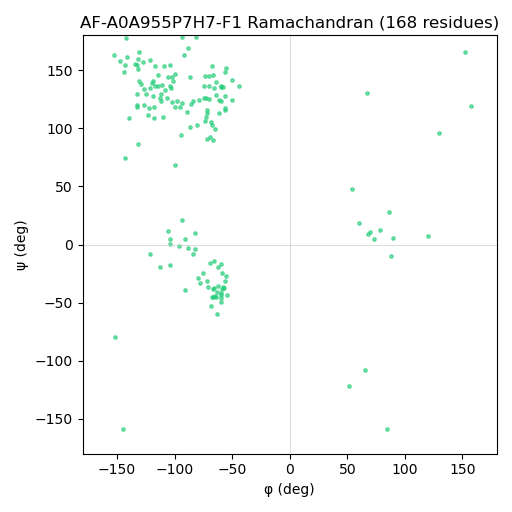70 LEU A N 1
ATOM 1316 C CA . LEU A 1 170 ? 5.946 -6.445 6.423 1.00 86.62 170 LEU A CA 1
ATOM 1317 C C . LEU A 1 170 ? 5.361 -7.776 5.923 1.00 86.62 170 LEU A C 1
ATOM 1319 O O . LEU A 1 170 ? 6.135 -8.760 5.854 1.00 86.62 170 LEU A O 1
#

Mean predicted aligned error: 9.83 Å

Secondary structure (DSSP, 8-state):
--------------------PPPPPTT---EEETTEEESS------EEEEEEEEEEPTTS-EEEEEEEEEESSS--S-EEEEEEEESS-SEEE-TTT--EEESGGGTHHHHHHHTT-EEEEEE-TTSTT--S---TT-HHHHHHHHHHHHHHHTSTTEEEEEEE--STT-

Foldseek 3Di:
DDDDDDDDDDDPDPDDPPPPDDDLDDPDDADDDVPDGDSDFDQFFDDWDKDWDFQAAPVGWTKIKIKIAGHDGDDDQAAAEEEAEDQPAQWDADPVPRDIGGPCVPPVRSVVSSRGYMYMYIHFDCHHPTHDHDDPPDPVRVRRVVSVLVVQLPDRHHPNHYDYDDPDRD

Solvent-accessible surface area (backbone atoms only — not comparable to full-atom values): 10133 Å² total; per-residue (Å²): 136,91,85,86,81,87,80,82,80,82,80,94,76,83,79,78,78,75,79,77,71,80,71,87,63,91,82,53,72,70,43,85,51,95,98,42,78,43,59,68,88,63,76,58,26,78,46,68,49,78,49,77,48,71,45,68,31,100,86,74,42,37,33,28,32,41,38,33,39,52,28,78,46,83,92,67,78,46,23,43,32,42,35,3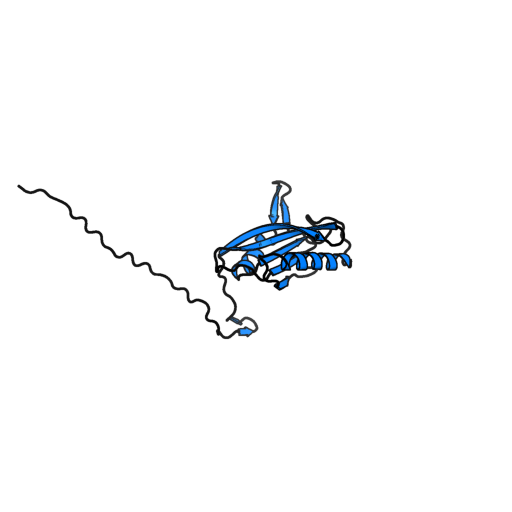5,50,28,71,80,40,44,54,48,67,43,91,88,78,68,50,73,45,57,61,48,70,79,48,61,32,60,56,43,12,16,58,57,25,25,30,35,38,25,16,32,52,37,20,68,80,12,40,75,70,67,60,90,89,43,73,64,56,59,54,44,52,48,38,50,51,56,55,48,41,71,34,77,59,31,66,55,48,76,46,78,50,72,70,92,82,65

Sequence (170 aa):
MVIGSLAIRWSPWISFLLLILPLPTVGQERISRPLEYSGYSAPVYRSLSTRSYYVPTSDGEKIALDVYLPEEGPKLDSFPVIFEYTPYQRSTINPKTGEIRSLASEGIAPFFTAYGYAVACADMRGTGASSGWLMDFMPRIAMDGKNVVDWMAAQDWCDGNVGMMGGSYL

Nearest PDB structures (foldseek):
  4pf1-assembly1_C  TM=6.464E-01  e=3.683E-07  Thaumarchaeota archaeon SCGC AB-539-E09
  8yzo-assembly1_A  TM=7.727E-01  e=6.035E-06  Aquipseudomonas alcaligenes
  4pf1-assembly1_A  TM=6.388E-01  e=6.525E-07  Thaumarchaeota archaeon SCGC AB-539-E09
  8yzn-assembly1_A  TM=7.938E-01  e=1.003E-05  Aquipseudomonas alcaligenes
  2hdw-assembly1_A  TM=7.364E-01  e=1.566E-05  Pseudomonas aeruginosa

Radius of gyration: 24.25 Å; Cα contacts (8 Å, |Δi|>4): 291; chains: 1; bounding box: 39×68×82 Å

pLDDT: mean 87.03, std 18.58, range [36.62, 98.75]